Protein AF-A0A1C4BEP1-F1 (afdb_monomer_lite)

Secondary structure (DSSP, 8-state):
-HHHHHHHHHHHHHHHHHHHHHHHTS-HHHHHH-HHHHHHHHHHHHHHHHHHHHHHHHHHTHHHHHHH-GGGHHHHHHHHHHHHHHHHHHHHHHS-PPP--------

Radius of gyration: 18.05 Å; chains: 1; bounding box: 41×24×54 Å

Organism: NCBI:txid1798183

Foldseek 3Di:
DLVVVVVVLVVLLCLLVVLLVVLLPDFPVCLVVDVVNVVVNVVSVVSLVVNLVVLVVCLVCVVVVCVVDVSCPVVNVVSVVSNVVSVPSVVVVVPDGDDPPPPPPDD

Structure (mmCIF, N/CA/C/O backbone):
data_AF-A0A1C4BEP1-F1
#
_entry.id   AF-A0A1C4BEP1-F1
#
loop_
_atom_site.group_PDB
_atom_site.id
_atom_site.type_symbol
_atom_site.label_atom_id
_atom_site.label_alt_id
_atom_site.label_comp_id
_atom_site.label_asym_id
_atom_site.label_entity_id
_atom_site.label_seq_id
_atom_site.pdbx_PDB_ins_code
_atom_site.Cartn_x
_atom_site.Cartn_y
_atom_site.Cartn_z
_atom_site.occupancy
_atom_site.B_iso_or_equiv
_atom_site.auth_seq_id
_atom_site.auth_comp_id
_atom_site.auth_asym_id
_atom_site.auth_atom_id
_atom_site.pdbx_PDB_model_num
ATOM 1 N N . MET A 1 1 ? -0.938 7.062 -22.810 1.00 71.19 1 MET A N 1
ATOM 2 C CA . MET A 1 1 ? -1.203 5.862 -21.975 1.00 71.19 1 MET A CA 1
ATOM 3 C C . MET A 1 1 ? -0.453 5.876 -20.649 1.00 71.19 1 MET A C 1
ATOM 5 O O . MET A 1 1 ? -1.093 5.668 -19.629 1.00 71.19 1 MET A O 1
ATOM 9 N N . VAL A 1 2 ? 0.857 6.148 -20.633 1.00 77.38 2 VAL A N 1
ATOM 10 C CA . VAL A 1 2 ? 1.694 6.101 -19.415 1.00 77.38 2 VAL A CA 1
ATOM 11 C C . VAL A 1 2 ? 1.156 6.991 -18.284 1.00 77.38 2 VAL A C 1
ATOM 13 O O . VAL A 1 2 ? 0.962 6.510 -17.174 1.00 77.38 2 VAL A O 1
ATOM 16 N N . ILE A 1 3 ? 0.786 8.243 -18.577 1.00 82.19 3 ILE A N 1
ATOM 17 C CA . ILE A 1 3 ? 0.205 9.181 -17.592 1.00 82.19 3 ILE A CA 1
ATOM 18 C C . ILE A 1 3 ? -1.077 8.631 -16.944 1.00 82.19 3 ILE A C 1
ATOM 20 O O . ILE A 1 3 ? -1.261 8.757 -15.738 1.00 82.19 3 ILE A O 1
ATOM 24 N N . LEU A 1 4 ? -1.949 7.975 -17.717 1.00 87.50 4 LEU A N 1
ATOM 25 C CA . LEU A 1 4 ? -3.189 7.395 -17.192 1.00 87.50 4 LEU A CA 1
ATOM 26 C C . LEU A 1 4 ? -2.900 6.238 -16.225 1.00 87.50 4 LEU A C 1
ATOM 28 O O . LEU A 1 4 ? -3.555 6.131 -15.192 1.00 87.50 4 LEU A O 1
ATOM 32 N N . ILE A 1 5 ? -1.892 5.412 -16.530 1.00 85.56 5 ILE A N 1
ATOM 33 C CA . ILE A 1 5 ? -1.431 4.332 -15.643 1.00 85.56 5 ILE A CA 1
ATOM 34 C C . ILE A 1 5 ? -0.930 4.920 -14.322 1.00 85.56 5 ILE A C 1
ATOM 36 O O . ILE A 1 5 ? -1.284 4.413 -13.263 1.00 85.56 5 ILE A O 1
ATOM 40 N N . TYR A 1 6 ? -0.174 6.018 -14.373 1.00 85.31 6 TYR A N 1
ATOM 41 C CA . TYR A 1 6 ? 0.271 6.724 -13.173 1.00 85.31 6 TYR A CA 1
ATOM 42 C C . TYR A 1 6 ? -0.897 7.282 -12.355 1.00 85.31 6 TYR A C 1
ATOM 44 O O . TYR A 1 6 ? -0.943 7.067 -11.147 1.00 85.31 6 TYR A O 1
ATOM 52 N N . ILE A 1 7 ? -1.860 7.954 -12.993 1.00 88.62 7 ILE A N 1
ATOM 53 C CA . ILE A 1 7 ? -3.040 8.502 -12.306 1.00 88.62 7 ILE A CA 1
ATOM 54 C C . ILE A 1 7 ? -3.825 7.386 -11.608 1.00 88.62 7 ILE A C 1
ATOM 56 O O . ILE A 1 7 ? -4.141 7.509 -10.426 1.00 88.62 7 ILE A O 1
ATOM 60 N N . LEU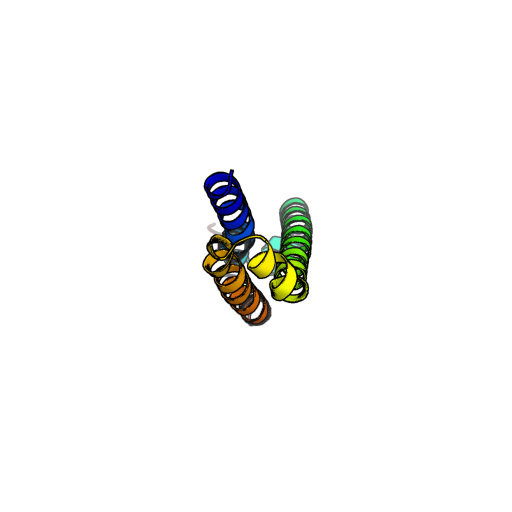 A 1 8 ? -4.101 6.286 -12.317 1.00 88.94 8 LEU A N 1
ATOM 61 C CA . LEU A 1 8 ? -4.809 5.131 -11.761 1.00 88.94 8 LEU A CA 1
ATOM 62 C C . LEU A 1 8 ? -4.028 4.490 -10.614 1.00 88.94 8 LEU A C 1
ATOM 64 O O . LEU A 1 8 ? -4.611 4.203 -9.569 1.00 88.94 8 LEU A O 1
ATOM 68 N N . PHE A 1 9 ? -2.718 4.311 -10.791 1.00 89.31 9 PHE A N 1
ATOM 69 C CA . PHE A 1 9 ? -1.839 3.789 -9.756 1.00 89.31 9 PHE A CA 1
ATOM 70 C C . PHE A 1 9 ? -1.926 4.652 -8.496 1.00 89.31 9 PHE A C 1
ATOM 72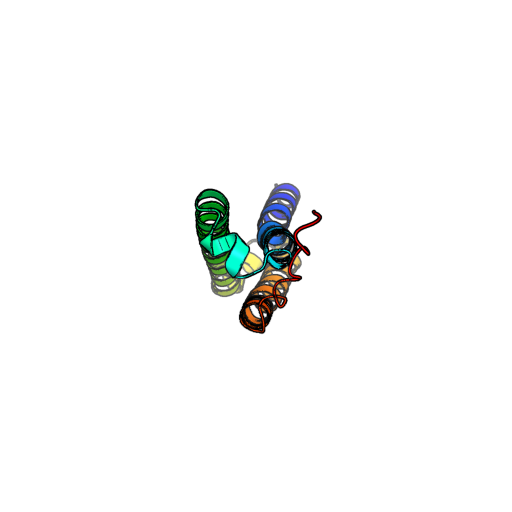 O O . PHE A 1 9 ? -2.298 4.140 -7.450 1.00 89.31 9 PHE A O 1
ATOM 79 N N . TYR A 1 10 ? -1.690 5.964 -8.581 1.00 89.50 10 TYR A N 1
ATOM 80 C CA . TYR A 1 10 ? -1.718 6.831 -7.401 1.00 89.50 10 TYR A CA 1
ATOM 81 C C . TYR A 1 10 ? -3.106 6.941 -6.759 1.00 89.50 10 TYR A C 1
ATOM 83 O O . TYR A 1 10 ? -3.195 6.953 -5.534 1.00 89.50 10 TYR A O 1
ATOM 91 N N . LEU A 1 11 ? -4.190 6.965 -7.544 1.00 89.31 11 LEU A N 1
ATOM 92 C CA . LEU A 1 11 ? -5.557 6.948 -7.007 1.00 89.31 11 LEU A CA 1
ATOM 93 C C . LEU A 1 11 ? -5.788 5.722 -6.125 1.00 89.31 11 LEU A C 1
ATOM 95 O O . LEU A 1 11 ? -6.225 5.855 -4.982 1.00 89.31 11 LEU A O 1
ATOM 99 N N . VAL A 1 12 ? -5.453 4.536 -6.635 1.00 86.62 12 VAL A N 1
ATOM 100 C CA . VAL A 1 12 ? -5.603 3.276 -5.897 1.00 86.62 12 VAL A CA 1
ATOM 101 C C . VAL A 1 12 ? -4.641 3.234 -4.712 1.00 86.62 12 VAL A C 1
ATOM 103 O O . VAL A 1 12 ? -5.033 2.880 -3.600 1.00 86.62 12 VAL A O 1
ATOM 106 N N . SER A 1 13 ? -3.402 3.666 -4.922 1.00 86.38 13 SER A N 1
ATOM 107 C CA . SER A 1 13 ? -2.343 3.654 -3.921 1.00 86.38 13 SER A CA 1
ATOM 108 C C . SER A 1 13 ? -2.497 4.705 -2.836 1.00 86.38 13 SER A C 1
ATOM 110 O O . SER A 1 13 ? -1.677 4.687 -1.938 1.00 86.38 13 SER A O 1
ATOM 112 N N . ILE A 1 14 ? -3.494 5.592 -2.848 1.00 86.25 14 ILE A N 1
ATOM 113 C CA . ILE A 1 14 ? -3.781 6.508 -1.724 1.00 86.25 14 ILE A CA 1
ATOM 114 C C . ILE A 1 14 ? -4.989 6.023 -0.900 1.00 86.25 14 ILE A C 1
ATOM 116 O O . ILE A 1 14 ? -5.114 6.372 0.277 1.00 86.25 14 ILE A O 1
ATOM 120 N N . LEU A 1 15 ? -5.862 5.171 -1.457 1.00 84.00 15 LEU A N 1
ATOM 121 C CA . LEU A 1 15 ? -7.064 4.679 -0.764 1.00 84.00 15 LEU A CA 1
ATOM 122 C C . LEU A 1 15 ? -6.777 4.101 0.633 1.00 84.00 15 LEU A C 1
ATOM 124 O O . LEU A 1 15 ? -7.481 4.482 1.576 1.00 84.00 15 LEU A O 1
ATOM 128 N N . PRO A 1 16 ? -5.746 3.258 0.835 1.00 80.62 16 PRO A N 1
ATOM 129 C CA . PRO A 1 16 ? -5.466 2.731 2.164 1.00 80.62 16 PRO A CA 1
ATOM 130 C C . PRO A 1 16 ? -5.071 3.816 3.178 1.00 80.62 16 PRO A C 1
ATOM 132 O O . PRO A 1 16 ? -5.354 3.661 4.366 1.00 80.62 16 PRO A O 1
ATOM 135 N N . ILE A 1 17 ? -4.491 4.942 2.744 1.00 80.56 17 ILE A N 1
ATOM 136 C CA . ILE A 1 17 ? -4.183 6.093 3.613 1.00 80.56 17 ILE A CA 1
ATOM 137 C C . ILE A 1 17 ? -5.479 6.736 4.115 1.00 80.56 17 ILE A C 1
ATOM 139 O O . ILE A 1 17 ? -5.656 6.914 5.322 1.00 80.56 17 ILE A O 1
ATOM 143 N N . PHE A 1 18 ? -6.423 7.028 3.215 1.00 78.31 18 PHE A N 1
ATOM 144 C CA . PHE A 1 18 ? -7.721 7.597 3.592 1.00 78.31 18 PHE A CA 1
ATOM 145 C C . PHE A 1 18 ? -8.503 6.677 4.529 1.00 78.31 18 PHE A C 1
ATOM 147 O O . PHE A 1 18 ? -9.058 7.135 5.529 1.00 78.31 18 PHE A O 1
ATOM 154 N N . VAL A 1 19 ? -8.512 5.373 4.237 1.00 75.94 19 VAL A N 1
ATOM 155 C CA . VAL A 1 19 ? -9.113 4.351 5.102 1.00 75.94 19 VAL A CA 1
ATOM 156 C C . VAL A 1 19 ? -8.470 4.398 6.487 1.00 75.94 19 VAL A C 1
ATOM 158 O O . VAL A 1 19 ? -9.167 4.495 7.498 1.00 75.94 19 VAL A O 1
ATOM 161 N N . THR A 1 20 ? -7.142 4.408 6.545 1.00 73.56 20 THR A N 1
ATOM 162 C CA . THR A 1 20 ? -6.392 4.457 7.802 1.00 73.56 20 THR A CA 1
ATOM 163 C C . THR A 1 20 ? -6.776 5.676 8.640 1.00 73.56 20 THR A C 1
ATOM 165 O O . THR A 1 20 ? -7.051 5.532 9.831 1.00 73.56 20 THR A O 1
ATOM 168 N N . ILE 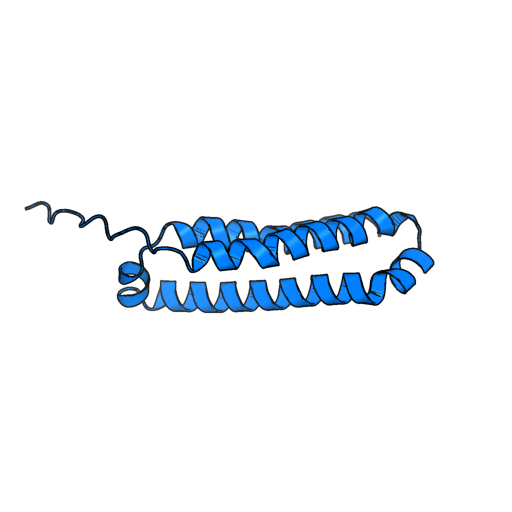A 1 21 ? -6.849 6.865 8.035 1.00 76.62 21 ILE A N 1
ATOM 169 C CA . ILE A 1 21 ? -7.222 8.110 8.725 1.00 76.62 21 ILE A CA 1
ATOM 170 C C . ILE A 1 21 ? -8.674 8.052 9.212 1.00 76.62 21 ILE A C 1
ATOM 172 O O . ILE A 1 21 ? -8.940 8.328 10.383 1.00 76.62 21 ILE A O 1
ATOM 176 N N . ARG A 1 22 ? -9.607 7.647 8.340 1.00 75.88 22 ARG A N 1
ATOM 177 C CA . ARG A 1 22 ? -11.045 7.597 8.642 1.00 75.88 22 ARG A CA 1
ATOM 178 C C . ARG A 1 22 ? -11.347 6.682 9.823 1.00 75.88 22 ARG A C 1
ATOM 180 O O . ARG A 1 22 ? -12.108 7.048 10.713 1.00 75.88 22 ARG A O 1
ATOM 187 N N . TYR A 1 23 ? -10.750 5.496 9.842 1.00 70.62 23 TYR A N 1
ATOM 188 C CA . TYR A 1 23 ? -11.087 4.474 10.830 1.00 70.62 23 TYR A CA 1
ATOM 189 C C . TYR A 1 23 ? -10.245 4.546 12.115 1.00 70.62 23 TYR A C 1
ATOM 191 O O . TYR A 1 23 ? -10.657 3.998 13.140 1.00 70.62 23 TYR A O 1
ATOM 199 N N . ARG A 1 24 ? -9.134 5.297 12.120 1.00 70.25 24 ARG A N 1
ATOM 200 C CA . ARG A 1 24 ? -8.375 5.629 13.343 1.00 70.25 24 ARG A CA 1
ATOM 201 C C . ARG A 1 24 ? -9.179 6.492 14.327 1.00 70.25 24 ARG A C 1
ATOM 203 O O . ARG A 1 24 ? -8.858 6.531 15.512 1.00 70.25 24 ARG A O 1
ATOM 210 N N . GLY A 1 25 ? -10.213 7.189 13.851 1.00 66.62 25 GLY A N 1
ATOM 211 C CA . GLY A 1 25 ? -11.072 8.045 14.673 1.00 66.62 25 GLY A CA 1
ATOM 212 C C . GLY A 1 25 ? -12.020 7.301 15.619 1.00 66.62 25 GLY A C 1
ATOM 213 O O . GLY A 1 25 ? -12.477 7.905 16.585 1.00 66.62 25 GLY A O 1
ATOM 214 N N . TYR A 1 26 ? -12.289 6.015 15.380 1.00 69.25 26 TYR A N 1
ATOM 215 C CA . TYR A 1 26 ? -13.277 5.240 16.138 1.00 69.25 26 TYR A CA 1
ATOM 216 C C . TYR A 1 26 ? -12.631 4.370 17.219 1.00 69.25 26 TYR A C 1
ATOM 218 O O . TYR A 1 26 ? -11.577 3.759 17.020 1.00 69.25 26 TYR A O 1
ATOM 226 N N . SER A 1 27 ? -13.296 4.275 18.366 1.00 66.62 27 SER A N 1
ATOM 227 C CA . SER A 1 27 ? -12.903 3.411 19.475 1.00 66.62 27 SER A CA 1
ATOM 228 C C . SER A 1 27 ? -13.330 1.957 19.238 1.00 66.62 27 SER A C 1
ATOM 230 O O . SER A 1 27 ? -14.158 1.643 18.382 1.00 66.62 27 SER A O 1
ATOM 232 N N . ARG A 1 28 ? -12.789 1.026 20.036 1.00 66.12 28 ARG A N 1
ATOM 233 C CA . ARG A 1 28 ? -13.183 -0.395 19.977 1.00 66.12 28 ARG A CA 1
ATOM 234 C C . ARG A 1 28 ? -14.682 -0.595 20.244 1.00 66.12 28 ARG A C 1
ATOM 236 O O . ARG A 1 28 ? -15.272 -1.487 19.641 1.00 66.12 28 ARG A O 1
ATOM 243 N N . VAL A 1 29 ? -15.272 0.226 21.114 1.00 66.31 29 VAL A N 1
ATOM 244 C CA . VAL A 1 29 ? -16.692 0.156 21.496 1.00 66.31 29 VAL A CA 1
ATOM 245 C C . VAL A 1 29 ? -17.584 0.563 20.325 1.00 66.31 29 VAL A C 1
ATOM 247 O O . VAL A 1 29 ? -18.516 -0.169 20.009 1.00 66.31 29 VAL A O 1
ATOM 250 N N . ASP A 1 30 ? -17.216 1.612 19.581 1.00 68.12 30 ASP A N 1
ATOM 251 C CA . ASP A 1 30 ? -17.964 2.060 18.394 1.00 68.12 30 ASP A CA 1
ATOM 252 C C . ASP A 1 30 ? -18.092 0.940 17.346 1.00 68.12 30 ASP A C 1
ATOM 254 O O . ASP A 1 30 ? -19.153 0.721 16.761 1.00 68.12 30 ASP A O 1
ATOM 258 N N . TYR A 1 31 ? -17.025 0.157 17.149 1.00 69.19 31 TYR A N 1
ATOM 259 C CA . TYR A 1 31 ? -17.050 -1.017 16.269 1.00 69.19 31 TYR A CA 1
ATOM 260 C C . TYR A 1 31 ? -17.848 -2.200 16.834 1.00 69.19 31 TYR A C 1
ATOM 262 O O . TYR A 1 31 ? -18.289 -3.071 16.072 1.00 69.19 31 TYR A O 1
ATOM 270 N N . MET A 1 32 ? -17.994 -2.296 18.157 1.00 69.06 32 MET A N 1
ATOM 271 C CA . MET A 1 32 ? -18.792 -3.346 18.788 1.00 69.06 32 MET A CA 1
ATOM 272 C C . MET A 1 32 ? -20.285 -3.024 18.720 1.00 69.06 32 MET A C 1
ATOM 274 O O . MET A 1 32 ? -21.064 -3.913 18.382 1.00 69.06 32 MET A O 1
ATOM 278 N N . GLU A 1 33 ? -20.666 -1.770 18.933 1.00 77.31 33 GLU A N 1
ATOM 279 C CA . GLU A 1 33 ? -22.064 -1.337 18.963 1.00 77.31 33 GLU A CA 1
ATOM 280 C C . GLU A 1 33 ? -22.641 -1.105 17.556 1.00 77.31 33 GLU A C 1
ATOM 282 O O . GLU A 1 33 ? -23.789 -1.459 17.290 1.00 77.31 33 GLU A O 1
ATOM 287 N N . ASN A 1 34 ? -21.838 -0.616 16.600 1.00 79.25 34 ASN A N 1
ATOM 288 C CA . ASN A 1 34 ? -22.297 -0.349 15.237 1.00 79.25 34 ASN A CA 1
ATOM 289 C C . ASN A 1 34 ? -21.906 -1.470 14.251 1.00 79.25 34 ASN A C 1
ATOM 291 O O . ASN A 1 34 ? -20.793 -1.516 13.713 1.00 79.25 34 ASN A O 1
ATOM 295 N N . LYS A 1 35 ? -22.859 -2.372 13.960 1.00 78.50 3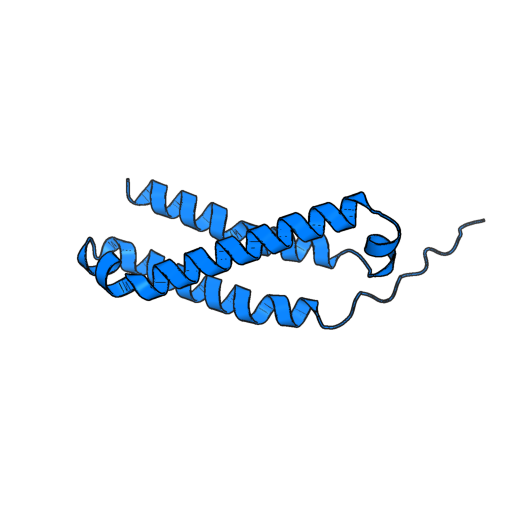5 LYS A N 1
ATOM 296 C CA . LYS A 1 35 ? -22.673 -3.481 12.998 1.00 78.50 35 LYS A CA 1
ATOM 297 C C . LYS A 1 35 ? -22.274 -2.999 11.598 1.00 78.50 35 LYS A C 1
ATOM 299 O O . LYS A 1 35 ? -21.448 -3.653 10.962 1.00 78.50 35 LYS A O 1
ATOM 304 N N . ARG A 1 36 ? -22.821 -1.873 11.125 1.00 80.12 36 ARG A N 1
A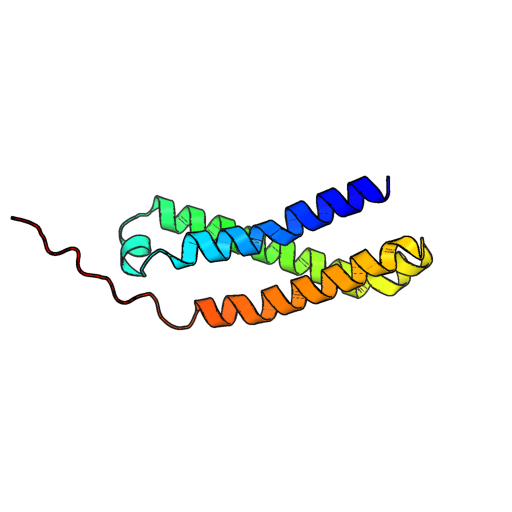TOM 305 C CA . ARG A 1 36 ? -22.514 -1.317 9.797 1.00 80.12 36 ARG A CA 1
ATOM 306 C C . ARG A 1 36 ? -21.062 -0.849 9.726 1.00 80.12 36 ARG A C 1
ATOM 308 O O . ARG A 1 36 ? -20.334 -1.288 8.844 1.00 80.12 36 ARG A O 1
ATOM 315 N N . LEU A 1 37 ? -20.617 -0.065 10.709 1.00 74.25 37 LEU A N 1
ATOM 316 C CA . LEU A 1 37 ? -19.237 0.430 10.793 1.00 74.25 37 LEU A CA 1
ATOM 317 C C . LEU A 1 37 ? -18.215 -0.720 10.840 1.00 74.25 37 LEU A C 1
ATOM 319 O O . LEU A 1 37 ? -17.152 -0.657 10.222 1.00 74.25 37 LEU A O 1
ATOM 323 N N . ARG A 1 38 ? -18.547 -1.805 11.549 1.00 77.25 38 ARG A N 1
ATOM 324 C CA . ARG A 1 38 ? -17.711 -3.011 11.609 1.00 77.25 38 ARG A CA 1
ATOM 325 C C . ARG A 1 38 ? -17.556 -3.678 10.240 1.00 77.25 38 ARG A C 1
ATOM 327 O O . ARG A 1 38 ? -16.452 -4.094 9.893 1.00 77.25 38 ARG A O 1
ATOM 334 N N . TRP A 1 39 ? -18.647 -3.801 9.487 1.00 78.56 39 TRP A N 1
ATOM 335 C CA . TRP A 1 39 ? -18.628 -4.376 8.141 1.00 78.56 39 TRP A CA 1
ATOM 336 C C . TRP A 1 39 ? -17.890 -3.482 7.147 1.00 78.56 39 TRP A C 1
ATOM 338 O O . TRP A 1 39 ? -17.021 -3.978 6.433 1.00 78.56 39 TRP A O 1
ATOM 348 N N . GLU A 1 40 ? -18.151 -2.174 7.166 1.00 78.50 40 GLU A N 1
ATOM 349 C CA . GLU A 1 40 ? -17.440 -1.198 6.333 1.00 78.50 40 GLU A CA 1
ATOM 350 C C . GLU A 1 40 ? -15.924 -1.257 6.588 1.00 78.50 40 GLU A C 1
ATOM 352 O O . GLU A 1 40 ? -15.139 -1.348 5.644 1.00 78.50 40 GLU A O 1
ATOM 357 N N . ARG A 1 41 ? -15.496 -1.343 7.856 1.00 78.50 41 ARG A N 1
ATOM 358 C CA . ARG A 1 41 ? -14.082 -1.541 8.208 1.00 78.50 41 ARG A CA 1
ATOM 359 C C . ARG A 1 41 ? -13.508 -2.842 7.642 1.00 78.50 41 ARG A C 1
ATOM 361 O O . ARG A 1 41 ? -12.383 -2.832 7.153 1.00 78.50 41 ARG A O 1
ATOM 368 N N . ARG A 1 42 ? -14.231 -3.964 7.725 1.00 80.00 42 ARG A N 1
ATOM 369 C CA . ARG A 1 42 ? -13.755 -5.261 7.203 1.00 80.00 42 ARG A CA 1
ATOM 370 C C . ARG A 1 42 ? -13.553 -5.225 5.692 1.00 80.00 42 ARG A C 1
ATOM 372 O O . ARG A 1 42 ? -12.512 -5.668 5.223 1.00 80.00 42 ARG A O 1
ATOM 379 N N . ILE A 1 43 ? -14.517 -4.668 4.960 1.00 81.00 43 ILE A N 1
ATOM 380 C CA . ILE A 1 43 ? -14.435 -4.516 3.502 1.00 81.00 43 ILE A CA 1
ATOM 381 C C . ILE A 1 43 ? -13.239 -3.635 3.139 1.00 81.00 43 ILE A C 1
ATOM 383 O O . ILE A 1 43 ? -12.447 -3.990 2.273 1.00 81.00 43 ILE A O 1
ATOM 387 N N . MET A 1 44 ? -13.057 -2.520 3.846 1.00 80.31 44 MET A N 1
ATOM 388 C CA . MET A 1 44 ? -11.946 -1.608 3.581 1.00 80.31 44 MET A CA 1
ATOM 389 C C . MET A 1 44 ? -10.587 -2.231 3.905 1.00 80.31 44 MET A C 1
ATOM 391 O O . MET A 1 44 ? -9.654 -2.075 3.128 1.00 80.31 44 MET A O 1
ATOM 395 N N . LEU A 1 45 ? -10.472 -2.996 4.996 1.00 78.69 45 LEU A N 1
ATOM 396 C CA . LEU A 1 45 ? -9.255 -3.756 5.299 1.00 78.69 45 LEU A CA 1
ATOM 397 C C . LEU A 1 45 ? -8.955 -4.805 4.224 1.00 78.69 45 LEU A C 1
ATOM 399 O O . LEU A 1 45 ? -7.806 -4.942 3.818 1.00 78.69 45 LEU A O 1
ATOM 403 N N . PHE A 1 46 ? -9.976 -5.510 3.736 1.00 82.19 46 PHE A N 1
ATOM 404 C CA . PHE A 1 46 ? -9.827 -6.469 2.643 1.00 82.19 46 PHE A CA 1
ATOM 405 C C . PHE A 1 46 ? -9.331 -5.795 1.354 1.00 82.19 46 PHE A C 1
ATOM 407 O O . PHE A 1 46 ? -8.396 -6.286 0.724 1.00 82.19 46 PHE A O 1
ATOM 414 N N . LEU A 1 47 ? -9.876 -4.625 1.006 1.00 82.50 47 LEU A N 1
ATOM 415 C CA . LEU A 1 47 ? -9.393 -3.826 -0.124 1.00 82.50 47 LEU A CA 1
ATOM 416 C C . LEU A 1 47 ? -7.938 -3.376 0.069 1.00 82.50 47 LEU A C 1
ATOM 418 O O . LEU A 1 47 ? -7.141 -3.498 -0.857 1.00 82.50 47 LEU A O 1
ATOM 422 N N . CYS A 1 48 ? -7.560 -2.918 1.267 1.00 82.06 48 CYS A N 1
ATOM 423 C CA . CYS A 1 48 ? -6.172 -2.557 1.569 1.00 82.06 48 CYS A CA 1
ATOM 424 C C . CYS A 1 48 ? -5.212 -3.741 1.384 1.00 82.06 48 CYS A C 1
ATOM 426 O O . CYS A 1 48 ? -4.108 -3.552 0.879 1.00 82.06 48 CYS A O 1
ATOM 428 N N . VAL A 1 49 ? -5.629 -4.955 1.756 1.00 82.62 49 VAL A N 1
ATOM 429 C CA . VAL A 1 49 ? -4.840 -6.179 1.549 1.00 82.62 49 VAL A CA 1
ATOM 430 C C . VAL A 1 49 ? -4.652 -6.459 0.059 1.00 82.62 49 VAL A C 1
ATOM 432 O O . VAL A 1 49 ? -3.522 -6.683 -0.368 1.00 82.62 49 VAL A O 1
ATOM 435 N N . ILE A 1 50 ? -5.719 -6.384 -0.745 1.00 86.62 50 ILE A N 1
ATOM 436 C CA . ILE A 1 50 ? -5.629 -6.546 -2.207 1.00 86.62 50 ILE A CA 1
ATOM 437 C C . ILE A 1 50 ? -4.657 -5.523 -2.803 1.00 86.62 50 ILE A C 1
ATOM 439 O O . ILE A 1 50 ? -3.775 -5.892 -3.575 1.00 86.62 50 ILE A O 1
ATOM 443 N N . ILE A 1 51 ? -4.772 -4.253 -2.406 1.00 87.00 51 ILE A N 1
ATOM 444 C CA . ILE A 1 51 ? -3.876 -3.187 -2.868 1.00 87.00 51 ILE A CA 1
ATOM 445 C C . ILE A 1 51 ? -2.430 -3.481 -2.442 1.00 87.00 51 ILE A C 1
ATOM 447 O O . ILE A 1 51 ? -1.505 -3.318 -3.234 1.00 87.00 51 ILE A O 1
ATOM 451 N N . GLY A 1 52 ? -2.201 -3.969 -1.223 1.00 85.12 52 GLY A N 1
ATOM 452 C CA . GLY A 1 52 ? -0.878 -4.421 -0.786 1.00 85.12 52 GLY A CA 1
ATOM 453 C C . GLY A 1 52 ? -0.304 -5.507 -1.703 1.00 85.12 52 GLY A C 1
ATOM 454 O O . GLY A 1 52 ? 0.828 -5.382 -2.171 1.00 85.12 52 GLY A O 1
ATOM 455 N N . PHE A 1 53 ? -1.103 -6.520 -2.047 1.00 87.62 53 PHE A N 1
ATOM 456 C CA . PHE A 1 53 ? -0.697 -7.571 -2.985 1.00 87.62 53 PHE A CA 1
ATOM 457 C C . PHE A 1 53 ? -0.367 -7.036 -4.380 1.00 87.62 53 PHE A C 1
ATOM 459 O O . PHE A 1 53 ? 0.619 -7.474 -4.971 1.00 87.62 53 PHE A O 1
ATOM 466 N N . THR A 1 54 ? -1.121 -6.063 -4.905 1.00 88.31 54 THR A N 1
ATOM 467 C CA . THR A 1 54 ? -0.790 -5.468 -6.210 1.00 88.31 54 THR A CA 1
ATOM 468 C C . THR A 1 54 ? 0.549 -4.732 -6.175 1.00 88.31 54 THR A C 1
ATOM 470 O O . THR A 1 54 ? 1.308 -4.809 -7.137 1.00 88.31 54 THR A O 1
ATOM 473 N N . HIS A 1 55 ? 0.888 -4.070 -5.062 1.00 88.62 55 HIS A N 1
ATOM 474 C CA . HIS A 1 55 ? 2.199 -3.433 -4.895 1.00 88.62 55 HIS A CA 1
ATOM 475 C C . HIS A 1 55 ? 3.331 -4.466 -4.860 1.00 88.62 55 HIS A C 1
ATOM 477 O O . HIS A 1 55 ? 4.331 -4.293 -5.554 1.00 88.62 55 HIS A O 1
ATOM 483 N N . ILE A 1 56 ? 3.153 -5.568 -4.120 1.00 88.88 56 ILE A N 1
ATOM 484 C CA . ILE A 1 56 ? 4.109 -6.688 -4.100 1.00 88.88 56 ILE A CA 1
ATOM 485 C C . ILE A 1 56 ? 4.304 -7.244 -5.512 1.00 88.88 56 ILE A C 1
ATOM 487 O O . ILE A 1 56 ? 5.436 -7.434 -5.946 1.00 88.88 56 ILE A O 1
ATOM 491 N N . PHE A 1 57 ? 3.218 -7.453 -6.257 1.00 89.44 57 PHE A N 1
ATOM 492 C CA . PHE A 1 57 ? 3.288 -7.954 -7.626 1.00 89.44 57 PHE A CA 1
ATOM 493 C C . PHE A 1 57 ? 4.089 -7.018 -8.544 1.00 89.44 57 PHE A C 1
ATOM 495 O O . PHE A 1 57 ? 4.973 -7.480 -9.264 1.00 89.44 57 PHE A O 1
ATOM 502 N N . ILE A 1 58 ? 3.844 -5.704 -8.475 1.00 87.81 58 ILE A N 1
ATOM 503 C CA . ILE A 1 58 ? 4.607 -4.695 -9.230 1.00 87.81 58 ILE A CA 1
ATOM 504 C C . ILE A 1 58 ? 6.100 -4.757 -8.873 1.00 87.81 58 ILE A C 1
ATOM 506 O O . ILE A 1 58 ? 6.950 -4.686 -9.761 1.00 87.81 58 ILE A O 1
ATOM 510 N N . LEU A 1 59 ? 6.432 -4.930 -7.592 1.00 89.81 59 LEU A N 1
ATOM 511 C CA . LEU A 1 59 ? 7.816 -5.054 -7.132 1.00 89.81 59 LEU A CA 1
ATOM 512 C C . LEU A 1 59 ? 8.483 -6.344 -7.620 1.00 89.81 59 LEU A C 1
ATOM 514 O O . LEU A 1 59 ? 9.624 -6.309 -8.083 1.00 89.81 59 LEU A O 1
ATOM 518 N N . CYS A 1 60 ? 7.778 -7.475 -7.583 1.00 90.06 60 CYS A N 1
ATOM 519 C CA . CYS A 1 60 ? 8.268 -8.740 -8.130 1.00 90.06 60 CYS A CA 1
ATOM 520 C C . CYS A 1 60 ? 8.493 -8.648 -9.646 1.00 90.06 60 CYS A C 1
ATOM 522 O O . CYS A 1 60 ? 9.497 -9.145 -10.153 1.00 90.06 60 CYS A O 1
ATOM 524 N N . ALA A 1 61 ? 7.607 -7.952 -10.360 1.00 90.50 61 ALA A N 1
ATOM 525 C CA . ALA A 1 61 ? 7.676 -7.758 -11.804 1.00 90.50 61 ALA A CA 1
ATOM 526 C C . ALA A 1 61 ? 8.556 -6.568 -12.240 1.00 90.50 61 ALA A C 1
ATOM 528 O O . ALA A 1 61 ? 8.584 -6.240 -13.429 1.00 90.50 61 ALA A O 1
ATOM 529 N N . HIS A 1 62 ? 9.294 -5.914 -11.329 1.00 87.31 62 HIS A N 1
ATOM 530 C CA . HIS A 1 62 ? 9.990 -4.658 -11.636 1.00 87.31 62 HIS A CA 1
ATOM 531 C C . HIS A 1 62 ? 10.954 -4.760 -12.824 1.00 87.31 62 HIS A C 1
ATOM 533 O O . HIS A 1 62 ? 11.017 -3.837 -13.631 1.00 87.31 62 HIS A O 1
ATOM 539 N N . LYS A 1 63 ? 11.690 -5.873 -12.960 1.00 87.25 63 LYS A N 1
ATOM 540 C CA . LYS A 1 63 ? 12.644 -6.071 -14.065 1.00 87.25 63 LYS A CA 1
ATOM 541 C C . LYS A 1 63 ? 11.928 -6.066 -15.409 1.00 87.25 63 LYS A C 1
ATOM 543 O O . LYS A 1 63 ? 12.350 -5.373 -16.328 1.00 87.25 63 LYS A O 1
ATOM 548 N N . THR A 1 64 ? 10.813 -6.787 -15.487 1.00 86.69 64 THR A N 1
ATOM 549 C CA . THR A 1 64 ? 9.964 -6.850 -16.676 1.00 86.69 64 THR A CA 1
ATOM 550 C C . THR A 1 64 ? 9.370 -5.477 -16.985 1.00 86.69 64 THR A C 1
ATOM 552 O O . THR A 1 64 ? 9.487 -5.000 -18.108 1.00 86.69 64 THR A O 1
ATOM 555 N N . ILE A 1 65 ? 8.825 -4.780 -15.987 1.00 83.31 65 ILE A N 1
ATOM 556 C CA . ILE A 1 65 ? 8.226 -3.445 -16.158 1.00 83.31 65 ILE A CA 1
ATOM 557 C C . ILE A 1 65 ? 9.257 -2.416 -16.651 1.00 83.31 65 ILE A C 1
ATOM 559 O O . ILE A 1 65 ? 8.990 -1.677 -17.596 1.00 83.31 65 ILE A O 1
ATOM 563 N N . ILE A 1 66 ? 10.450 -2.390 -16.050 1.00 84.44 66 ILE A N 1
ATOM 564 C CA . ILE A 1 66 ? 11.527 -1.465 -16.433 1.00 84.44 66 ILE A CA 1
ATOM 565 C C . ILE A 1 66 ? 12.075 -1.805 -17.826 1.00 84.44 66 ILE A C 1
ATOM 567 O O . ILE A 1 66 ? 12.464 -0.895 -18.555 1.00 84.44 66 ILE A O 1
ATOM 571 N N . SER A 1 67 ? 12.087 -3.087 -18.213 1.00 86.88 67 SER A N 1
ATOM 572 C CA . SER A 1 67 ? 12.501 -3.500 -19.561 1.00 86.88 67 SER A CA 1
ATOM 573 C C . SER A 1 67 ? 11.531 -3.052 -20.658 1.00 86.88 67 SER A C 1
ATOM 575 O O . SER A 1 67 ? 11.977 -2.787 -21.769 1.00 86.88 67 SER A O 1
ATOM 577 N N . TYR A 1 68 ? 10.236 -2.904 -20.349 1.00 84.00 68 TYR A N 1
ATOM 578 C CA . TYR A 1 68 ? 9.254 -2.363 -21.294 1.00 84.00 68 TYR A CA 1
ATOM 579 C C . TYR A 1 68 ? 9.456 -0.867 -21.548 1.00 84.00 68 TYR A C 1
ATOM 581 O O . TYR A 1 68 ? 9.339 -0.416 -22.684 1.00 84.00 68 TYR A O 1
ATOM 589 N N . SER A 1 69 ? 9.735 -0.086 -20.501 1.00 84.12 69 SER A N 1
ATOM 590 C CA . SER A 1 69 ? 10.111 1.322 -20.632 1.00 84.12 69 SER A CA 1
ATOM 591 C C . SER A 1 69 ? 10.785 1.836 -19.363 1.00 84.12 69 SER A C 1
ATOM 593 O O . SER A 1 69 ? 10.338 1.582 -18.239 1.00 84.12 69 SER A O 1
ATOM 595 N N . SER A 1 70 ? 11.831 2.644 -19.543 1.00 83.50 70 SER A N 1
ATOM 596 C CA . SER A 1 70 ? 12.503 3.349 -18.449 1.00 83.50 70 SER A CA 1
ATOM 597 C C . SER A 1 70 ? 11.589 4.365 -17.751 1.00 83.50 70 SER A C 1
ATOM 599 O O . SER A 1 70 ? 11.821 4.678 -16.580 1.00 83.50 70 SER A O 1
ATOM 601 N N . GLU A 1 71 ? 10.515 4.810 -18.412 1.00 86.88 71 GLU A N 1
ATOM 602 C CA . GLU A 1 71 ? 9.508 5.725 -17.864 1.00 86.88 71 GLU A CA 1
ATOM 603 C C . GLU A 1 71 ? 8.714 5.125 -16.701 1.00 86.88 71 GLU A C 1
ATOM 605 O O . GLU A 1 71 ? 8.071 5.873 -15.972 1.00 86.88 71 GLU A O 1
ATOM 610 N N . TYR A 1 72 ? 8.758 3.804 -16.481 1.00 85.06 72 TYR A N 1
ATOM 611 C CA . TYR A 1 72 ? 8.090 3.141 -15.354 1.00 85.06 72 TYR A CA 1
ATOM 612 C C . TYR A 1 72 ? 8.959 3.010 -14.096 1.00 85.06 72 TYR A C 1
ATOM 614 O O . TYR A 1 72 ? 8.470 2.559 -13.058 1.00 85.06 72 TYR A O 1
ATOM 622 N N . LYS A 1 73 ? 10.233 3.427 -14.133 1.00 86.00 73 LYS A N 1
ATOM 623 C CA . LYS A 1 73 ? 11.096 3.427 -12.936 1.00 86.00 73 LYS A CA 1
ATOM 624 C C . LYS A 1 73 ? 10.480 4.201 -11.752 1.00 86.00 73 LYS A C 1
ATOM 626 O O . LYS A 1 73 ? 10.481 3.650 -10.649 1.00 86.00 73 LYS A O 1
ATOM 631 N N . PRO A 1 74 ? 9.906 5.411 -11.937 1.00 87.94 74 PRO A N 1
ATOM 632 C CA . PRO A 1 74 ? 9.226 6.124 -10.854 1.00 87.94 74 PRO A CA 1
ATOM 633 C C . PRO A 1 74 ? 8.017 5.368 -10.294 1.00 87.94 74 PRO A C 1
ATOM 635 O O . PRO A 1 74 ? 7.761 5.432 -9.092 1.00 87.94 74 PRO A O 1
ATOM 638 N N . LEU A 1 75 ? 7.291 4.624 -11.137 1.00 88.56 75 LEU A N 1
ATOM 639 C CA . LEU A 1 75 ? 6.149 3.805 -10.724 1.00 88.56 75 LEU A CA 1
ATOM 640 C C . LEU A 1 75 ? 6.586 2.673 -9.797 1.00 88.56 75 LEU A C 1
ATOM 642 O O . LEU A 1 75 ? 6.015 2.506 -8.724 1.00 88.56 75 LEU A O 1
ATOM 646 N N . VAL A 1 76 ? 7.634 1.937 -10.175 1.00 87.69 76 VAL A N 1
ATOM 647 C CA . VAL A 1 76 ? 8.204 0.862 -9.348 1.00 87.69 76 VAL A CA 1
ATOM 648 C C . VAL A 1 76 ? 8.711 1.417 -8.016 1.00 87.69 76 VAL A C 1
ATOM 650 O O . VAL A 1 76 ? 8.424 0.852 -6.961 1.00 87.69 76 VAL A O 1
ATOM 653 N N . PHE A 1 77 ? 9.425 2.545 -8.045 1.00 89.88 77 PHE A N 1
ATOM 654 C CA . PHE A 1 77 ? 9.902 3.200 -6.827 1.00 89.88 77 PHE A CA 1
ATOM 655 C C . PHE A 1 77 ? 8.743 3.651 -5.926 1.00 89.88 77 PHE A C 1
ATOM 657 O O . PHE A 1 77 ? 8.761 3.424 -4.718 1.00 89.88 77 PHE A O 1
ATOM 664 N N . SER A 1 78 ? 7.694 4.229 -6.514 1.00 89.38 78 SER A N 1
ATOM 665 C CA . SER A 1 78 ? 6.488 4.621 -5.779 1.00 89.38 78 SER A CA 1
ATOM 666 C C . SER A 1 78 ? 5.786 3.404 -5.178 1.00 89.38 78 SER A C 1
ATOM 668 O O . SER A 1 78 ? 5.367 3.449 -4.025 1.00 89.38 78 SER A O 1
ATOM 670 N N . ALA A 1 79 ? 5.707 2.293 -5.916 1.00 88.06 79 ALA A N 1
ATOM 671 C CA . ALA A 1 79 ? 5.154 1.041 -5.411 1.00 88.06 79 ALA A CA 1
ATOM 672 C C . ALA A 1 79 ? 5.935 0.514 -4.203 1.00 88.06 79 ALA A C 1
ATOM 674 O O . ALA A 1 79 ? 5.329 0.051 -3.239 1.00 88.06 79 ALA A O 1
ATOM 675 N N . PHE A 1 80 ? 7.261 0.658 -4.208 1.00 88.62 80 PHE A N 1
ATOM 676 C CA . PHE A 1 80 ? 8.097 0.329 -3.058 1.00 88.62 80 PHE A CA 1
ATOM 677 C C . PHE A 1 80 ? 7.797 1.228 -1.852 1.00 88.62 80 PHE A C 1
ATOM 679 O O . PHE A 1 80 ? 7.571 0.726 -0.752 1.00 88.62 80 PHE A O 1
ATOM 686 N N . ALA A 1 81 ? 7.729 2.547 -2.057 1.00 88.06 81 ALA A N 1
ATOM 687 C CA . ALA A 1 81 ? 7.440 3.505 -0.991 1.00 88.06 81 ALA A CA 1
ATOM 688 C C . ALA A 1 81 ? 6.066 3.256 -0.343 1.00 88.06 81 ALA A C 1
ATOM 690 O O . ALA A 1 81 ? 5.962 3.190 0.883 1.00 88.06 81 ALA A O 1
ATOM 691 N N . PHE A 1 82 ? 5.023 3.051 -1.154 1.00 87.38 82 PHE A N 1
ATOM 692 C CA . PHE A 1 82 ? 3.689 2.714 -0.656 1.00 87.38 82 PHE A CA 1
ATOM 693 C C . PHE A 1 82 ? 3.661 1.354 0.038 1.00 87.38 82 PHE A C 1
ATOM 695 O O . PHE A 1 82 ? 3.040 1.230 1.089 1.00 87.38 82 PHE A O 1
ATOM 702 N N . PHE A 1 83 ? 4.362 0.348 -0.489 1.00 84.06 83 PHE A N 1
ATOM 703 C CA . PHE A 1 83 ? 4.470 -0.953 0.166 1.00 84.06 83 PHE A CA 1
ATOM 704 C C . PHE A 1 83 ? 5.097 -0.847 1.562 1.00 84.06 83 PHE A C 1
ATOM 706 O O . PHE A 1 83 ? 4.561 -1.418 2.513 1.00 84.06 83 PHE A O 1
ATOM 713 N N . LEU A 1 84 ? 6.186 -0.085 1.715 1.00 82.06 84 LEU A N 1
ATOM 714 C CA . LEU A 1 84 ? 6.788 0.162 3.027 1.00 82.06 84 LEU A CA 1
ATOM 715 C C . LEU A 1 84 ? 5.810 0.897 3.942 1.00 82.06 84 LEU A C 1
ATOM 717 O O . LEU A 1 84 ? 5.561 0.441 5.057 1.00 82.06 84 LEU A O 1
ATOM 721 N N . PHE A 1 85 ? 5.195 1.978 3.457 1.00 78.19 85 PHE A N 1
ATOM 722 C CA . PHE A 1 85 ? 4.199 2.721 4.224 1.00 78.19 85 PHE A CA 1
ATOM 723 C C . PHE A 1 85 ? 3.094 1.784 4.730 1.00 78.19 85 PHE A C 1
ATOM 725 O O . PHE A 1 85 ? 2.822 1.753 5.926 1.00 78.19 85 PHE A O 1
ATOM 732 N N . TYR A 1 86 ? 2.540 0.932 3.866 1.00 72.56 86 TYR A N 1
ATOM 733 C CA . TYR A 1 86 ? 1.508 -0.044 4.220 1.00 72.56 86 TYR A CA 1
ATOM 734 C C . TYR A 1 86 ? 1.983 -1.244 5.015 1.00 72.56 86 TYR A C 1
ATOM 736 O O . TYR A 1 86 ? 1.151 -1.899 5.623 1.00 72.56 86 TYR A O 1
ATOM 744 N N . SER A 1 87 ? 3.272 -1.545 5.053 1.00 68.81 87 SER A N 1
ATOM 745 C CA . SER A 1 87 ? 3.786 -2.610 5.913 1.00 68.81 87 SER A CA 1
ATOM 746 C C . SER A 1 87 ? 3.946 -2.117 7.351 1.00 68.81 87 SER A C 1
ATOM 748 O O . SER A 1 87 ? 3.648 -2.850 8.288 1.00 68.81 87 SER A O 1
ATOM 750 N N . PHE A 1 88 ? 4.336 -0.852 7.543 1.00 63.16 88 PHE A N 1
ATOM 751 C CA . PHE A 1 88 ? 4.560 -0.278 8.874 1.00 63.16 88 PHE A CA 1
ATOM 752 C C . PHE A 1 88 ? 3.313 0.379 9.488 1.00 63.16 88 PHE A C 1
ATOM 754 O O . PHE A 1 88 ? 3.122 0.323 10.703 1.00 63.16 88 PHE A O 1
ATOM 761 N N . PHE A 1 89 ? 2.420 0.974 8.690 1.00 58.28 89 PHE A N 1
ATOM 762 C CA . PHE A 1 89 ? 1.252 1.682 9.234 1.00 58.28 89 PHE A CA 1
ATOM 763 C C . PHE A 1 89 ? 0.194 0.786 9.906 1.00 58.28 89 PHE A C 1
ATOM 765 O O . PHE A 1 89 ? -0.325 1.184 10.951 1.00 58.28 89 PHE A O 1
ATOM 772 N N . PRO A 1 90 ? -0.142 -0.412 9.391 1.00 54.78 90 PRO A N 1
ATOM 773 C CA . PRO A 1 90 ? -1.087 -1.318 10.041 1.00 54.78 90 PRO A CA 1
ATOM 774 C C . PRO A 1 90 ? -0.613 -1.810 11.412 1.00 54.78 90 PRO A C 1
ATOM 776 O O . PRO A 1 90 ? -1.453 -2.054 12.276 1.00 54.78 90 PRO A O 1
ATOM 779 N N . LEU A 1 91 ? 0.705 -1.890 11.653 1.00 46.50 91 LEU A N 1
ATOM 780 C CA . LEU A 1 91 ? 1.242 -2.171 12.991 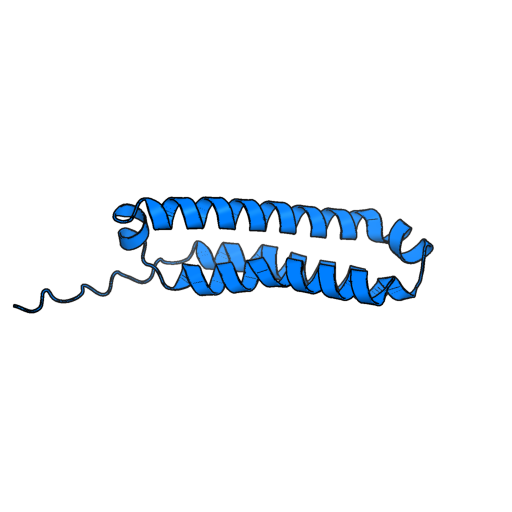1.00 46.50 91 LEU A CA 1
ATOM 781 C C . LEU A 1 91 ? 0.883 -1.056 13.985 1.00 46.50 91 LEU A C 1
ATOM 783 O O . LEU A 1 91 ? 0.439 -1.348 15.091 1.00 46.50 91 LEU A O 1
ATOM 787 N N . SER A 1 92 ? 0.930 0.214 13.567 1.00 47.31 92 SER A N 1
ATOM 788 C CA . SER A 1 92 ? 0.485 1.341 14.408 1.00 47.31 92 SER A CA 1
ATOM 789 C C . SER A 1 92 ? -1.031 1.362 14.676 1.00 47.31 92 SER A C 1
ATOM 791 O O . SER A 1 92 ? -1.503 2.062 15.569 1.00 47.31 92 SER A O 1
ATOM 793 N N . TRP A 1 93 ? -1.815 0.592 13.913 1.00 51.16 93 TRP A N 1
ATOM 794 C CA . TRP A 1 93 ? -3.261 0.418 14.094 1.00 51.16 93 TRP A CA 1
ATOM 795 C C . TRP A 1 93 ? -3.618 -0.628 15.159 1.00 51.16 93 TRP A C 1
ATOM 797 O O . TRP A 1 93 ? -4.736 -0.619 15.682 1.00 51.16 93 TRP A O 1
ATOM 807 N N . LEU A 1 94 ? -2.688 -1.534 15.476 1.00 47.09 94 LEU A N 1
ATOM 808 C CA . LEU A 1 94 ? -2.809 -2.480 16.589 1.00 47.09 94 LEU A CA 1
ATOM 809 C C . LEU A 1 94 ? -2.564 -1.794 17.941 1.00 47.09 94 LEU A C 1
ATOM 811 O O . LEU A 1 94 ? -3.126 -2.211 18.957 1.00 47.09 94 LEU A O 1
ATOM 815 N N . GLU A 1 95 ? -1.788 -0.710 17.961 1.00 40.53 95 GLU A N 1
ATOM 816 C CA . GLU A 1 95 ? -1.424 -0.014 19.189 1.00 40.53 95 GLU A CA 1
ATOM 817 C C . GLU A 1 95 ? -2.451 1.051 19.585 1.00 40.53 95 GLU A C 1
ATOM 819 O O . GLU A 1 95 ? -2.417 2.213 19.191 1.00 40.53 95 GLU A O 1
ATOM 824 N N . LYS A 1 96 ? -3.339 0.591 20.472 1.00 43.00 96 LYS A N 1
ATOM 825 C CA . LYS A 1 96 ? -4.264 1.346 21.324 1.00 43.00 96 LYS A CA 1
ATOM 826 C C . LYS A 1 96 ? -5.460 1.971 20.595 1.00 43.00 96 LYS A C 1
ATOM 828 O O . LYS A 1 96 ? -5.371 3.089 20.088 1.00 43.00 96 LYS A O 1
ATOM 833 N N . PRO A 1 97 ? -6.650 1.326 20.657 1.00 47.16 97 PRO A N 1
ATOM 834 C CA . PRO A 1 97 ? -7.894 2.079 20.532 1.00 47.16 97 PRO A CA 1
ATOM 835 C C . PRO A 1 97 ? -7.819 3.295 21.459 1.00 47.16 97 PRO A C 1
ATOM 837 O O . PRO A 1 97 ? -7.466 3.140 22.632 1.00 47.16 97 PRO A O 1
ATOM 840 N N . LYS A 1 98 ? -8.145 4.490 20.943 1.00 46.81 98 LYS A N 1
ATOM 841 C CA . LYS A 1 98 ? -8.405 5.654 21.798 1.00 46.81 98 LYS A CA 1
ATOM 842 C C . LYS A 1 98 ? -9.328 5.173 22.912 1.00 46.81 98 LYS A C 1
ATOM 844 O O . LYS A 1 98 ? -10.394 4.616 22.626 1.00 46.81 98 LYS A O 1
ATOM 849 N N . SER A 1 99 ? -8.868 5.305 24.156 1.00 43.62 99 SER A N 1
ATOM 850 C CA . SER A 1 99 ? -9.696 5.063 25.328 1.00 43.62 99 SER A CA 1
ATOM 851 C C . SER A 1 99 ? -10.992 5.818 25.094 1.00 43.62 99 SER A C 1
ATOM 853 O O . SER A 1 99 ? -10.968 7.004 24.767 1.00 43.62 99 SER A O 1
ATOM 855 N N . TYR A 1 100 ? -12.100 5.082 25.137 1.00 42.78 100 TYR A N 1
ATOM 856 C CA . TYR A 1 100 ? -13.443 5.608 24.967 1.00 42.78 100 TYR A CA 1
ATOM 857 C C . TYR A 1 100 ? -13.535 6.904 25.774 1.00 42.78 100 TYR A C 1
ATOM 859 O O . TYR A 1 100 ? -13.503 6.864 27.007 1.00 42.78 100 TYR A O 1
ATOM 867 N N . ILE A 1 101 ? -13.576 8.059 25.098 1.00 45.47 101 ILE A N 1
ATOM 868 C CA . ILE A 1 101 ? -14.014 9.282 25.754 1.00 45.47 101 ILE A CA 1
ATOM 869 C C . ILE A 1 101 ? -15.461 8.953 26.064 1.00 45.47 101 ILE A C 1
ATOM 871 O O . ILE A 1 101 ? -16.296 8.989 25.165 1.00 45.47 101 ILE A O 1
ATOM 875 N N . LYS A 1 102 ? -15.728 8.522 27.306 1.00 43.91 102 LYS A N 1
ATOM 876 C CA . LYS A 1 102 ? -17.078 8.435 27.846 1.00 43.91 102 LYS A CA 1
ATOM 877 C C . LYS A 1 102 ? -17.702 9.776 27.501 1.00 43.91 102 LYS A C 1
ATOM 879 O O . LYS A 1 102 ? -17.388 10.775 28.148 1.00 43.91 102 LYS A O 1
ATOM 884 N N . GLN A 1 103 ? -18.543 9.812 26.469 1.00 44.16 103 GLN A N 1
ATOM 885 C CA . GLN A 1 103 ? -19.521 10.867 26.354 1.00 44.16 103 GLN A CA 1
ATOM 886 C C . GLN A 1 103 ? -20.321 10.740 27.638 1.00 44.16 103 GLN A C 1
ATOM 888 O O . GLN A 1 103 ? -21.076 9.794 27.861 1.00 44.16 103 GLN A O 1
ATOM 893 N N . LYS A 1 104 ? -19.977 11.636 28.558 1.00 42.34 104 LYS A N 1
ATOM 894 C CA . LYS A 1 104 ? -20.713 11.963 29.757 1.00 42.34 104 LYS A CA 1
ATOM 895 C C . LYS A 1 104 ? -22.166 12.015 29.299 1.00 42.34 104 LYS A C 1
ATOM 897 O O . LYS A 1 104 ? -22.494 12.873 28.482 1.00 42.34 104 LYS A O 1
ATOM 902 N N . LYS A 1 105 ? -22.987 11.048 29.730 1.00 39.31 105 LYS A N 1
ATOM 903 C CA . LYS A 1 105 ? -24.442 11.128 29.582 1.00 39.31 105 LYS A CA 1
ATOM 904 C C . LYS A 1 105 ? -24.823 12.499 30.129 1.00 39.31 105 LYS A C 1
ATOM 906 O O . LYS A 1 105 ? -24.686 12.755 31.323 1.00 39.31 105 LYS A O 1
ATOM 911 N N . SER A 1 106 ? -25.134 13.412 29.223 1.00 42.03 106 SER A N 1
ATOM 912 C CA . SER A 1 106 ? -25.617 14.732 29.567 1.00 42.03 106 SER A CA 1
ATOM 913 C C . SER A 1 106 ? -27.095 14.570 29.876 1.00 42.03 106 SER A C 1
ATOM 915 O O . SER A 1 106 ? -27.869 14.435 28.936 1.00 42.03 106 SER A O 1
ATOM 917 N N . LYS A 1 107 ? -27.394 14.623 31.181 1.00 35.91 107 LYS A N 1
ATOM 918 C CA . LYS A 1 107 ? -28.705 14.703 31.843 1.00 35.91 107 LYS A CA 1
ATOM 919 C C . LYS A 1 107 ? -29.657 13.530 31.625 1.00 35.91 107 LYS A C 1
ATOM 921 O O . LYS A 1 107 ? -30.195 13.371 30.514 1.00 35.91 107 LYS A O 1
#

Sequence (107 aa):
MVILIYILFYLVSILPIFVTIRYRGYSRVDYMENKRLRWERRIMLFLCVIIGFTHIFILCAHKTIISYSSEYKPLVFSAFAFFLFYSFFPLSWLEKPKSYIKQKKSK

pLDDT: mean 75.19, std 15.44, range [35.91, 90.5]